Protein AF-U3TND5-F1 (afdb_monomer_lite)

pLDDT: mean 94.53, std 6.7, range [57.5, 98.06]

Radius of gyration: 11.99 Å; chains: 1; bounding box: 25×25×32 Å

Sequence (65 aa):
MLLVTHDPLEACRMADDILLLHGQPLQVTLWPVPTGTVPRALNDAGLLQAQAELFSRLNSYEKAE

Foldseek 3Di:
DDDDDPQLLCCQQADPWDWDWADVVIDIDTDDHFDDDHRDDPPDPSSVVRSVVVNVVSVVRVVVD

Structure (mmCIF, N/CA/C/O backbone):
data_AF-U3TND5-F1
#
_entry.id   AF-U3TND5-F1
#
loop_
_atom_site.group_PDB
_atom_site.id
_atom_site.type_symbol
_atom_site.label_atom_id
_atom_site.label_alt_id
_atom_site.label_comp_id
_atom_site.label_asym_id
_atom_site.label_entity_id
_atom_site.label_seq_id
_atom_site.pdbx_PDB_ins_code
_atom_site.Cartn_x
_atom_site.Cartn_y
_atom_site.Cartn_z
_atom_site.occupancy
_atom_site.B_iso_or_equiv
_atom_site.auth_seq_id
_atom_site.auth_comp_id
_atom_site.auth_asym_id
_atom_site.auth_atom_id
_atom_site.pdbx_PDB_model_num
ATOM 1 N N . MET A 1 1 ? -1.719 -14.433 -1.231 1.00 85.81 1 MET A N 1
ATOM 2 C CA . MET A 1 1 ? -0.703 -14.450 -0.150 1.00 85.81 1 MET A CA 1
ATOM 3 C C . MET A 1 1 ? -1.021 -13.294 0.785 1.00 85.81 1 MET A C 1
ATOM 5 O O . MET A 1 1 ? -1.526 -12.301 0.286 1.00 85.81 1 MET A O 1
ATOM 9 N N . LEU A 1 2 ? -0.780 -13.412 2.092 1.00 94.50 2 LEU A N 1
ATOM 10 C CA . LEU A 1 2 ? -0.971 -12.312 3.044 1.00 94.50 2 LEU A CA 1
ATOM 11 C C . LEU A 1 2 ? 0.380 -11.954 3.665 1.00 94.50 2 LEU A C 1
ATOM 13 O O . LEU A 1 2 ? 1.064 -12.839 4.175 1.00 94.50 2 LEU A O 1
ATOM 17 N N . LEU A 1 3 ? 0.739 -10.674 3.608 1.00 96.00 3 LEU A N 1
ATOM 18 C CA . LEU A 1 3 ? 1.916 -10.098 4.249 1.00 96.00 3 LEU A CA 1
ATOM 19 C C . LEU A 1 3 ? 1.435 -9.065 5.269 1.00 96.00 3 LEU A C 1
ATOM 21 O O . LEU A 1 3 ? 0.574 -8.248 4.951 1.00 96.00 3 LEU A O 1
ATOM 25 N N . VAL A 1 4 ? 1.999 -9.099 6.473 1.00 96.50 4 VAL A N 1
ATOM 26 C CA . VAL A 1 4 ? 1.804 -8.052 7.480 1.00 96.50 4 VAL A CA 1
ATOM 27 C C . VAL A 1 4 ? 3.159 -7.415 7.720 1.00 96.50 4 VAL A C 1
ATOM 29 O O . VAL A 1 4 ? 4.1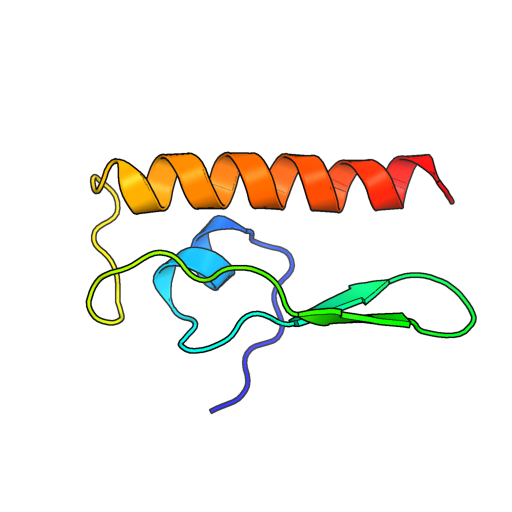04 -8.104 8.097 1.00 96.50 4 VAL A O 1
ATOM 32 N N . THR A 1 5 ? 3.253 -6.117 7.467 1.00 96.94 5 THR A N 1
ATOM 33 C CA . THR A 1 5 ? 4.495 -5.363 7.601 1.00 96.94 5 THR A CA 1
ATOM 34 C C . THR A 1 5 ? 4.207 -3.952 8.089 1.00 96.94 5 THR A C 1
ATOM 36 O O . THR A 1 5 ? 3.140 -3.398 7.821 1.00 96.94 5 THR A O 1
ATOM 39 N N . HIS A 1 6 ? 5.169 -3.390 8.814 1.00 95.62 6 HIS A N 1
ATOM 40 C CA . HIS A 1 6 ? 5.191 -1.977 9.185 1.00 95.62 6 HIS A CA 1
ATOM 41 C C . HIS A 1 6 ? 6.086 -1.160 8.244 1.00 95.62 6 HIS A C 1
ATOM 43 O O . HIS A 1 6 ? 6.121 0.063 8.356 1.00 95.62 6 HIS A O 1
ATOM 49 N N . ASP A 1 7 ? 6.802 -1.815 7.320 1.00 97.31 7 ASP A N 1
ATOM 50 C CA . ASP A 1 7 ? 7.636 -1.139 6.334 1.00 97.31 7 ASP A CA 1
ATOM 51 C C . ASP A 1 7 ? 6.770 -0.670 5.146 1.00 97.31 7 ASP A C 1
ATOM 53 O O . ASP A 1 7 ? 6.264 -1.499 4.375 1.00 97.31 7 ASP A O 1
ATOM 57 N N . PRO A 1 8 ? 6.586 0.652 4.957 1.00 97.12 8 PRO A N 1
ATOM 58 C CA . PRO A 1 8 ? 5.799 1.175 3.847 1.00 97.12 8 PRO A CA 1
ATOM 59 C C . PRO A 1 8 ? 6.413 0.845 2.481 1.00 97.12 8 PRO A C 1
ATOM 61 O O . PRO A 1 8 ? 5.667 0.680 1.515 1.00 97.12 8 PRO A O 1
ATOM 64 N N . LEU A 1 9 ? 7.741 0.712 2.371 1.00 97.38 9 LEU A N 1
ATOM 65 C CA . LEU A 1 9 ? 8.391 0.345 1.114 1.00 97.38 9 LEU A CA 1
ATOM 66 C C . LEU A 1 9 ? 8.061 -1.098 0.740 1.00 97.38 9 LEU A C 1
ATOM 68 O O . LEU A 1 9 ? 7.753 -1.376 -0.419 1.00 97.38 9 LEU A O 1
ATOM 72 N N . GLU A 1 10 ? 8.099 -2.014 1.708 1.00 97.69 10 GLU A N 1
ATOM 73 C CA . GLU A 1 10 ? 7.751 -3.415 1.478 1.00 97.69 10 GLU A CA 1
ATOM 74 C C . GLU A 1 10 ? 6.279 -3.551 1.068 1.00 97.69 10 GLU A C 1
ATOM 76 O O . GLU A 1 10 ? 5.983 -4.179 0.045 1.00 97.69 10 GLU A O 1
A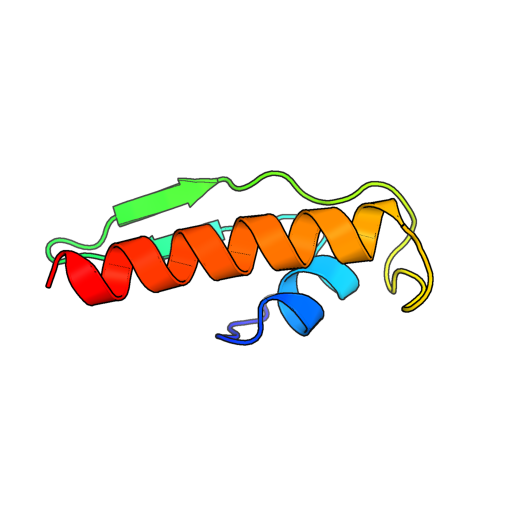TOM 81 N N . ALA A 1 11 ? 5.372 -2.883 1.792 1.00 97.75 11 ALA A N 1
ATOM 82 C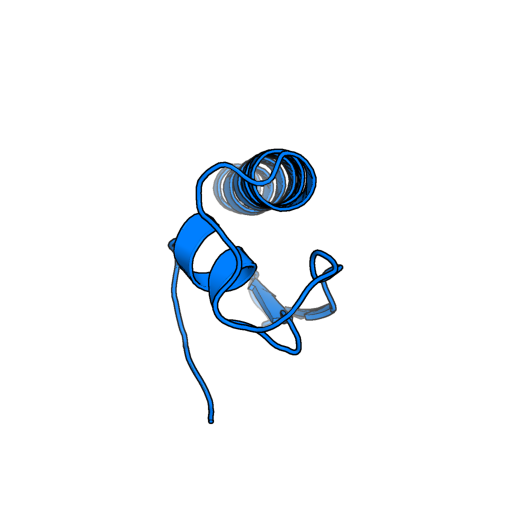 CA . ALA A 1 11 ? 3.949 -2.852 1.465 1.00 97.75 11 ALA A CA 1
ATOM 83 C C . ALA A 1 11 ? 3.715 -2.322 0.042 1.00 97.75 11 ALA A C 1
ATOM 85 O O . ALA A 1 11 ? 3.109 -3.000 -0.791 1.00 97.75 11 ALA A O 1
ATOM 86 N N . CYS A 1 12 ? 4.259 -1.147 -0.285 1.00 97.88 12 CYS A N 1
ATOM 87 C CA . CYS A 1 12 ? 4.086 -0.547 -1.602 1.00 97.88 12 CYS A CA 1
ATOM 88 C C . CYS A 1 12 ? 4.770 -1.341 -2.721 1.00 97.88 12 CYS A C 1
ATOM 90 O O . CYS A 1 12 ? 4.293 -1.315 -3.850 1.00 97.88 12 CYS A O 1
ATOM 92 N N . ARG A 1 13 ? 5.865 -2.062 -2.465 1.00 97.81 13 ARG A N 1
ATOM 93 C CA . ARG A 1 13 ? 6.575 -2.828 -3.501 1.00 97.81 13 ARG A CA 1
ATOM 94 C C . ARG A 1 13 ? 5.905 -4.164 -3.815 1.00 97.81 13 ARG A C 1
ATOM 96 O O . ARG A 1 13 ? 5.942 -4.592 -4.973 1.00 97.81 13 ARG A O 1
ATOM 103 N N . MET A 1 14 ? 5.341 -4.810 -2.796 1.00 97.81 14 MET A N 1
ATOM 104 C CA . MET A 1 14 ? 4.920 -6.210 -2.862 1.00 97.81 14 MET A CA 1
ATOM 105 C C . MET A 1 14 ? 3.410 -6.414 -2.954 1.00 97.81 14 MET A C 1
ATOM 107 O O . MET A 1 14 ? 2.984 -7.466 -3.419 1.00 97.81 14 MET A O 1
ATOM 111 N N . ALA A 1 15 ? 2.603 -5.458 -2.501 1.00 96.81 15 ALA A N 1
ATOM 112 C CA . ALA A 1 15 ? 1.166 -5.660 -2.403 1.00 96.81 15 ALA A CA 1
ATOM 113 C C . ALA A 1 15 ? 0.440 -5.490 -3.747 1.00 96.81 15 ALA A C 1
ATOM 115 O O . ALA A 1 15 ? 0.726 -4.555 -4.506 1.00 96.81 15 ALA A O 1
ATOM 116 N N . ASP A 1 16 ? -0.540 -6.360 -3.988 1.00 96.75 16 ASP A N 1
ATOM 117 C CA . ASP A 1 16 ? -1.619 -6.132 -4.956 1.00 96.75 16 ASP A CA 1
ATOM 118 C C . ASP A 1 16 ? -2.705 -5.221 -4.352 1.00 96.75 16 ASP A C 1
ATOM 120 O O . ASP A 1 16 ? -3.185 -4.319 -5.030 1.00 96.75 16 ASP A O 1
ATOM 124 N N . ASP A 1 17 ? -3.000 -5.396 -3.056 1.00 97.00 17 ASP A N 1
ATOM 125 C CA . ASP A 1 17 ? -3.929 -4.595 -2.247 1.00 97.00 17 ASP A CA 1
ATOM 126 C C . ASP A 1 17 ? -3.287 -4.230 -0.899 1.00 97.00 17 ASP A C 1
ATOM 128 O O . ASP A 1 17 ? -2.656 -5.076 -0.260 1.00 97.00 17 ASP A O 1
ATOM 132 N N . ILE A 1 18 ? -3.472 -2.990 -0.432 1.00 98.06 18 ILE A N 1
ATOM 133 C CA . ILE A 1 18 ? -2.961 -2.527 0.868 1.00 98.06 18 ILE A CA 1
ATOM 134 C C . ILE A 1 18 ? -4.135 -2.247 1.813 1.00 98.06 18 ILE A C 1
ATOM 136 O O . ILE A 1 18 ? -5.046 -1.479 1.498 1.00 98.06 18 ILE A O 1
AT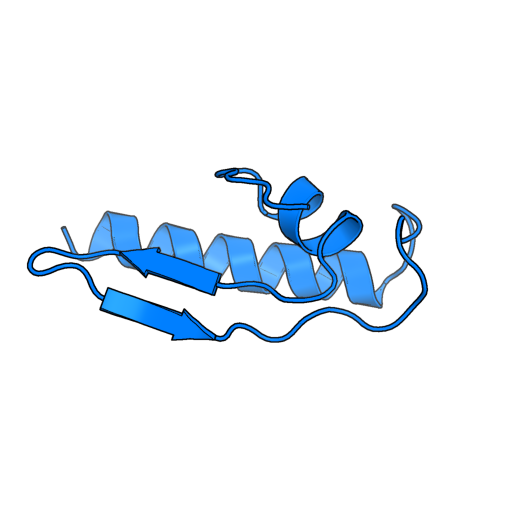OM 140 N N . LEU A 1 19 ? -4.083 -2.852 3.001 1.00 98.00 19 LEU A N 1
ATOM 141 C CA . LEU A 1 19 ? -5.012 -2.620 4.106 1.00 98.00 19 LEU A CA 1
ATOM 142 C C . LEU A 1 19 ? -4.248 -2.024 5.289 1.00 98.00 19 LEU A C 1
ATOM 144 O O . LEU A 1 19 ? -3.236 -2.581 5.713 1.00 98.00 19 LEU A O 1
ATOM 148 N N . LEU A 1 20 ? -4.746 -0.922 5.846 1.00 97.38 20 LEU A N 1
ATOM 149 C CA . LEU A 1 20 ? -4.208 -0.318 7.065 1.00 97.38 20 LEU A CA 1
ATOM 150 C C . LEU A 1 20 ? -5.037 -0.756 8.265 1.00 97.38 20 LEU A C 1
ATOM 152 O O . LEU A 1 20 ? -6.262 -0.620 8.259 1.00 97.38 20 LEU A O 1
ATOM 156 N N . LEU A 1 21 ? -4.348 -1.244 9.291 1.00 95.75 21 LEU A N 1
ATOM 157 C CA . LEU A 1 21 ? -4.913 -1.709 10.554 1.00 95.75 21 LEU A CA 1
ATOM 158 C C . LEU A 1 21 ? -4.506 -0.722 11.655 1.00 95.75 21 LEU A C 1
ATOM 160 O O . LEU A 1 21 ? -3.312 -0.558 11.893 1.00 95.75 21 LEU A O 1
ATOM 164 N N . HIS A 1 22 ? -5.460 -0.044 12.303 1.00 94.31 22 HIS A N 1
ATOM 165 C CA . HIS A 1 22 ? -5.151 0.942 13.353 1.00 94.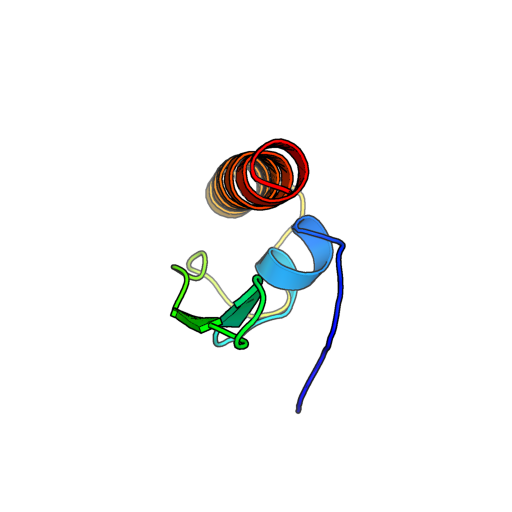31 22 HIS A CA 1
ATOM 166 C C . HIS A 1 22 ? -6.277 1.126 14.386 1.00 94.31 22 HIS A C 1
ATOM 168 O O . HIS A 1 22 ? -7.439 0.832 14.110 1.00 94.31 22 HIS A O 1
ATOM 174 N N . GLY A 1 23 ? -5.938 1.690 15.552 1.00 91.12 23 GLY A N 1
ATOM 175 C CA . GLY A 1 23 ? -6.884 2.124 16.588 1.00 91.12 23 GLY A CA 1
ATOM 176 C C . GLY A 1 23 ? -7.469 1.018 17.479 1.00 91.12 23 GLY A C 1
ATOM 177 O O . GLY A 1 23 ? -7.299 -0.177 17.237 1.00 91.12 23 GLY A O 1
ATOM 178 N N . GLN A 1 24 ? -8.183 1.448 18.527 1.00 90.50 24 GLN A N 1
ATOM 179 C CA . GLN A 1 24 ? -8.952 0.600 19.446 1.00 90.50 24 GLN A CA 1
ATOM 180 C C . GLN A 1 24 ? -10.348 1.227 19.682 1.00 90.50 24 GLN A C 1
ATOM 182 O O . GLN A 1 24 ? -10.422 2.302 20.277 1.00 90.50 24 GLN A O 1
ATOM 187 N N . PRO A 1 25 ? -11.462 0.615 19.219 1.00 92.50 25 PRO A N 1
ATOM 188 C CA . PRO A 1 25 ? -11.550 -0.673 18.520 1.00 92.50 25 PRO A CA 1
ATOM 189 C C . PRO A 1 25 ? -10.830 -0.665 17.163 1.00 92.50 25 PRO A C 1
ATOM 191 O O . PRO A 1 25 ? -10.660 0.394 16.561 1.00 92.50 25 PRO A O 1
ATOM 194 N N . LEU A 1 26 ? -10.412 -1.852 16.699 1.00 95.06 26 LEU A N 1
ATOM 195 C CA . LEU A 1 26 ? -9.656 -2.017 15.454 1.00 95.06 26 LEU A CA 1
ATOM 196 C C . LEU A 1 26 ? -10.436 -1.467 14.256 1.00 95.06 26 LEU A C 1
ATOM 198 O O . LEU A 1 26 ? -11.566 -1.881 13.991 1.00 95.06 26 LEU A O 1
ATOM 202 N N . GLN A 1 27 ? -9.788 -0.588 13.501 1.00 95.31 27 GLN A N 1
ATOM 203 C CA . GLN A 1 27 ? -10.269 -0.051 12.237 1.00 95.31 27 GLN A CA 1
ATOM 204 C C . GLN A 1 27 ? -9.429 -0.609 11.088 1.00 95.31 27 GLN A C 1
ATOM 206 O O . GLN A 1 27 ? -8.209 -0.743 11.198 1.00 95.31 27 GLN A O 1
ATOM 211 N N . VAL A 1 28 ? -10.101 -0.924 9.979 1.00 96.62 28 VAL A N 1
ATOM 212 C CA . VAL A 1 28 ? -9.481 -1.427 8.750 1.00 96.62 28 VAL A CA 1
ATOM 213 C C . VAL A 1 28 ? -9.841 -0.486 7.613 1.00 96.62 28 VAL A C 1
ATOM 215 O O . VAL A 1 28 ? -11.022 -0.235 7.370 1.00 96.62 28 VAL A O 1
ATOM 218 N N . THR A 1 29 ? -8.838 0.035 6.910 1.00 96.88 29 THR A N 1
ATOM 219 C CA . THR A 1 29 ? -9.050 0.943 5.775 1.00 96.88 29 THR A CA 1
ATOM 220 C C . THR A 1 29 ? -8.274 0.480 4.549 1.00 96.88 29 THR A C 1
ATOM 222 O O . THR A 1 29 ? -7.141 0.019 4.662 1.00 96.88 29 THR A O 1
ATOM 225 N N . LEU A 1 30 ? -8.898 0.579 3.374 1.00 97.50 30 LEU A N 1
ATOM 226 C CA . LEU A 1 30 ? -8.231 0.341 2.094 1.00 97.50 30 LEU A CA 1
ATOM 227 C C . LEU A 1 30 ? -7.307 1.513 1.771 1.00 97.50 30 LEU A C 1
ATOM 229 O O . LEU A 1 30 ? -7.684 2.672 1.957 1.00 97.50 30 LEU A O 1
ATOM 233 N N . TRP A 1 31 ? -6.122 1.203 1.256 1.00 97.88 31 TRP A N 1
ATOM 234 C CA . TRP A 1 31 ? -5.131 2.193 0.859 1.00 97.88 31 TRP A CA 1
ATOM 235 C C . TRP A 1 31 ? -4.776 2.066 -0.628 1.00 97.88 31 TRP A C 1
ATOM 237 O O . TRP A 1 31 ? -4.704 0.945 -1.138 1.00 97.88 31 TRP A O 1
ATOM 247 N N . PRO A 1 32 ? -4.538 3.187 -1.337 1.00 97.19 32 PRO A N 1
ATOM 248 C CA . PRO A 1 32 ? -4.135 3.151 -2.736 1.00 97.19 32 PRO A CA 1
ATOM 249 C C . PRO A 1 32 ? -2.837 2.375 -2.950 1.00 97.19 32 PRO A C 1
ATOM 251 O O . PRO A 1 32 ? -1.838 2.581 -2.259 1.00 97.19 32 PRO A O 1
ATOM 254 N N . VAL A 1 33 ? -2.844 1.511 -3.960 1.00 96.75 33 VAL A N 1
ATOM 255 C CA . VAL A 1 33 ? -1.672 0.730 -4.348 1.00 96.75 33 VAL A CA 1
ATOM 256 C C . VAL A 1 33 ? -0.986 1.397 -5.541 1.00 96.75 33 VAL A C 1
ATOM 258 O O . VAL A 1 33 ? -1.670 1.771 -6.498 1.00 96.75 33 VAL A O 1
ATOM 261 N N . PRO A 1 34 ? 0.353 1.552 -5.527 1.00 96.31 34 PRO A N 1
ATOM 262 C CA . PRO A 1 34 ? 1.058 2.086 -6.681 1.00 96.31 34 PRO A CA 1
ATOM 263 C C . PRO A 1 34 ? 0.862 1.202 -7.919 1.00 96.31 34 PRO A C 1
ATOM 265 O O . PRO A 1 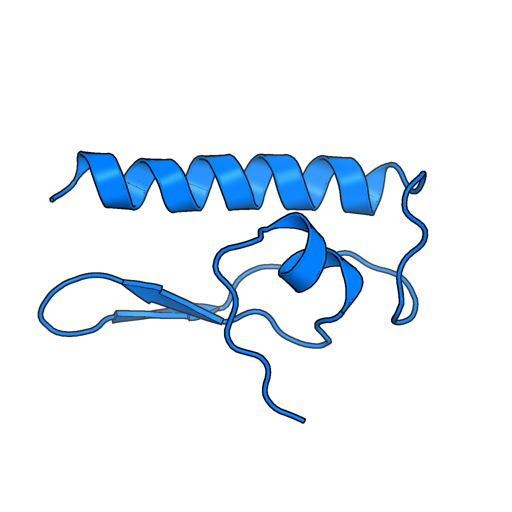34 ? 0.754 -0.025 -7.847 1.00 96.31 34 PRO A O 1
ATOM 268 N N . THR A 1 35 ? 0.836 1.832 -9.087 1.00 94.25 35 THR A N 1
ATOM 269 C CA . THR A 1 35 ? 0.728 1.122 -10.364 1.00 94.25 35 THR A CA 1
ATOM 270 C C . THR A 1 35 ? 1.986 0.303 -10.660 1.00 94.25 35 THR A C 1
ATOM 272 O O . THR A 1 35 ? 3.043 0.525 -10.071 1.00 94.25 35 THR A O 1
ATOM 275 N N . GLY A 1 36 ? 1.889 -0.620 -11.614 1.00 92.88 36 GLY A N 1
ATOM 276 C CA . GLY A 1 36 ? 3.004 -1.465 -12.040 1.00 92.88 36 GLY A CA 1
ATOM 277 C C . GLY A 1 36 ? 2.898 -2.894 -11.515 1.00 92.88 36 GLY A C 1
ATOM 278 O O . GLY A 1 36 ? 2.015 -3.230 -10.731 1.00 92.88 36 GLY A O 1
ATOM 279 N N . THR A 1 37 ? 3.788 -3.753 -11.999 1.00 93.94 37 THR A N 1
ATOM 280 C CA . THR A 1 37 ? 3.802 -5.178 -11.658 1.00 93.94 37 THR A CA 1
ATOM 281 C C . THR A 1 37 ? 4.569 -5.422 -10.368 1.00 93.94 37 THR A C 1
ATOM 283 O O . THR A 1 37 ? 5.658 -4.879 -10.184 1.00 93.94 37 THR A O 1
ATOM 286 N N . VAL A 1 38 ? 4.045 -6.293 -9.510 1.00 95.75 38 VAL A N 1
ATOM 287 C CA . VAL A 1 38 ? 4.768 -6.798 -8.340 1.00 95.75 38 VAL A CA 1
ATOM 288 C C . VAL A 1 38 ? 5.898 -7.745 -8.796 1.00 95.75 38 VAL A C 1
ATOM 290 O O . VAL A 1 38 ? 5.640 -8.630 -9.612 1.00 95.75 38 VAL A O 1
ATOM 293 N N . PRO A 1 39 ? 7.135 -7.625 -8.273 1.00 96.50 39 PRO A N 1
ATOM 294 C CA . PRO A 1 39 ? 7.627 -6.569 -7.391 1.00 96.50 39 PRO A CA 1
ATOM 295 C C . PRO A 1 39 ? 7.947 -5.278 -8.158 1.00 96.50 39 PRO A C 1
ATOM 297 O O . PRO A 1 39 ? 8.653 -5.302 -9.167 1.00 96.50 39 PRO A O 1
ATOM 300 N N . ARG A 1 40 ? 7.495 -4.137 -7.628 1.00 97.25 40 ARG A N 1
ATOM 301 C CA . ARG A 1 40 ? 7.747 -2.823 -8.244 1.00 97.25 40 ARG A CA 1
ATOM 302 C C . ARG A 1 40 ? 9.229 -2.433 -8.147 1.00 97.25 40 ARG A C 1
ATOM 304 O O . ARG A 1 40 ? 9.926 -2.807 -7.199 1.00 97.25 40 ARG A O 1
ATOM 311 N N . ALA A 1 41 ? 9.726 -1.684 -9.130 1.00 96.88 41 ALA A N 1
ATOM 312 C CA . ALA A 1 41 ? 11.126 -1.261 -9.176 1.00 96.88 41 ALA A CA 1
ATOM 313 C C . ALA A 1 41 ? 11.424 -0.184 -8.117 1.00 96.88 41 ALA A C 1
ATOM 315 O O . ALA A 1 41 ? 10.677 0.778 -7.991 1.00 96.88 41 ALA A O 1
ATOM 316 N N . LEU A 1 42 ? 12.536 -0.311 -7.380 1.00 95.25 42 LEU A N 1
ATOM 317 C CA . LEU A 1 42 ? 12.890 0.610 -6.278 1.00 95.25 42 LEU A CA 1
ATOM 318 C C . LEU A 1 42 ? 13.097 2.061 -6.715 1.00 95.25 42 LEU A C 1
ATOM 320 O O . LEU A 1 42 ? 12.949 2.971 -5.911 1.00 95.25 42 LEU A O 1
ATOM 324 N N . ASN A 1 43 ? 13.494 2.264 -7.966 1.00 94.94 43 ASN A N 1
ATOM 325 C CA . ASN A 1 43 ? 13.734 3.575 -8.554 1.00 94.94 43 ASN A CA 1
ATOM 326 C C . ASN A 1 43 ? 12.513 4.121 -9.310 1.00 94.94 43 ASN A C 1
ATOM 328 O O . ASN A 1 43 ? 12.629 5.160 -9.958 1.00 94.94 43 ASN A O 1
ATOM 332 N N . ASP A 1 44 ? 11.368 3.434 -9.259 1.00 96.75 44 ASP A N 1
ATOM 333 C CA . ASP A 1 44 ? 10.130 3.946 -9.832 1.00 96.75 44 ASP A CA 1
ATOM 334 C C . ASP A 1 44 ? 9.633 5.151 -9.024 1.00 96.75 44 ASP A C 1
ATOM 336 O O . ASP A 1 44 ? 9.467 5.087 -7.803 1.00 96.75 44 ASP A O 1
ATOM 340 N N . ALA A 1 45 ? 9.388 6.267 -9.709 1.00 96.56 45 ALA A N 1
ATOM 341 C CA . ALA A 1 45 ? 8.963 7.501 -9.059 1.00 96.56 45 ALA A CA 1
ATOM 342 C C . ALA A 1 45 ? 7.582 7.364 -8.392 1.00 96.56 45 ALA A C 1
ATOM 344 O O . ALA A 1 45 ? 7.356 7.950 -7.334 1.00 96.56 45 ALA A O 1
ATOM 345 N N . GLY A 1 46 ? 6.677 6.571 -8.977 1.00 96.75 46 GLY A N 1
ATOM 346 C CA . GLY A 1 46 ? 5.353 6.308 -8.416 1.00 96.75 46 GLY A CA 1
ATOM 347 C C . GLY A 1 46 ? 5.430 5.493 -7.127 1.00 96.75 46 GLY A C 1
ATOM 348 O O . GLY A 1 46 ? 4.762 5.829 -6.151 1.00 96.75 46 GLY A O 1
ATOM 349 N N . LEU A 1 47 ? 6.299 4.478 -7.084 1.00 97.75 47 LEU A N 1
ATOM 350 C CA . LEU A 1 47 ? 6.590 3.727 -5.862 1.00 97.75 47 LEU A CA 1
ATOM 351 C C . LEU A 1 47 ? 7.153 4.641 -4.768 1.00 97.75 47 LEU A C 1
ATOM 353 O O . LEU A 1 47 ? 6.656 4.617 -3.643 1.00 97.75 47 LEU A O 1
ATOM 357 N N . LEU A 1 48 ? 8.173 5.442 -5.098 1.00 97.44 48 LEU A N 1
ATOM 358 C CA . LEU A 1 48 ? 8.835 6.340 -4.147 1.00 97.44 48 LEU A CA 1
ATOM 359 C C . LEU A 1 48 ? 7.879 7.387 -3.565 1.00 97.44 48 LEU A C 1
ATOM 361 O O . LEU A 1 48 ? 7.974 7.700 -2.379 1.00 97.44 48 LEU A O 1
ATOM 365 N N . GLN A 1 49 ? 6.947 7.894 -4.371 1.00 97.94 49 GLN A N 1
ATOM 366 C CA . GLN A 1 49 ? 5.901 8.799 -3.906 1.00 97.94 49 GLN A CA 1
ATOM 367 C C . GLN A 1 49 ? 4.900 8.072 -2.994 1.00 97.94 49 GLN A C 1
ATOM 369 O O . GLN A 1 49 ? 4.634 8.526 -1.881 1.00 97.94 49 GLN A O 1
ATOM 374 N N . ALA A 1 50 ? 4.399 6.908 -3.419 1.00 97.88 50 ALA A N 1
ATOM 375 C CA . ALA A 1 50 ? 3.409 6.141 -2.666 1.00 97.88 50 ALA A CA 1
ATOM 376 C C . ALA A 1 50 ? 3.922 5.707 -1.280 1.00 97.88 50 ALA A C 1
ATOM 378 O O . ALA A 1 50 ? 3.189 5.817 -0.296 1.00 97.88 50 ALA A O 1
ATOM 379 N N . GLN A 1 51 ? 5.186 5.272 -1.168 1.00 97.62 51 GLN A N 1
ATOM 380 C CA . GLN A 1 51 ? 5.755 4.910 0.137 1.00 97.62 51 GLN A CA 1
ATOM 381 C C . GLN A 1 51 ? 5.891 6.122 1.073 1.00 97.62 51 GLN A C 1
ATOM 383 O O . GLN A 1 51 ? 5.701 5.979 2.278 1.00 97.62 51 GLN A O 1
ATOM 388 N N . ALA A 1 52 ? 6.178 7.320 0.549 1.00 98.00 52 ALA A N 1
ATOM 389 C CA . ALA A 1 52 ? 6.307 8.529 1.360 1.00 98.00 52 ALA A CA 1
ATOM 390 C C . ALA A 1 52 ? 4.943 8.978 1.915 1.00 98.00 52 ALA A C 1
ATOM 392 O O . ALA A 1 52 ? 4.838 9.396 3.074 1.00 98.00 52 ALA A O 1
ATOM 393 N N . GLU A 1 53 ? 3.887 8.844 1.111 1.00 98.00 53 GLU A N 1
ATOM 394 C CA . GLU A 1 53 ? 2.504 9.102 1.524 1.00 98.00 53 GLU A CA 1
ATOM 395 C C . GLU A 1 53 ? 2.036 8.094 2.574 1.00 98.00 53 GLU A C 1
ATOM 397 O O . GLU A 1 53 ? 1.508 8.489 3.618 1.00 98.00 53 GLU A O 1
ATOM 402 N N . LEU A 1 54 ? 2.288 6.803 2.339 1.00 97.81 54 LEU A N 1
ATOM 403 C CA . LEU A 1 54 ? 1.959 5.747 3.289 1.00 97.81 54 LEU A CA 1
ATOM 404 C C . LEU A 1 54 ? 2.711 5.935 4.612 1.00 97.81 54 LEU A C 1
ATOM 406 O O . LEU A 1 54 ? 2.096 5.890 5.673 1.00 97.81 54 LEU A O 1
ATOM 410 N N . PHE A 1 55 ? 4.011 6.229 4.569 1.00 97.25 55 PHE A N 1
ATOM 411 C CA . PHE A 1 55 ? 4.801 6.522 5.767 1.00 97.25 55 PHE A CA 1
ATOM 412 C C . PHE A 1 55 ? 4.223 7.699 6.563 1.00 97.25 55 PHE A C 1
ATOM 414 O O . PHE A 1 55 ? 4.041 7.617 7.777 1.00 97.25 55 PHE A O 1
ATOM 421 N N . SER A 1 56 ? 3.864 8.785 5.873 1.00 97.00 56 SER A N 1
ATOM 422 C CA . SER A 1 56 ? 3.233 9.953 6.498 1.00 97.00 56 SER A CA 1
ATOM 423 C C . SER A 1 56 ? 1.896 9.597 7.154 1.00 97.00 56 SER A C 1
ATOM 425 O O . SER A 1 56 ? 1.588 10.091 8.241 1.00 97.00 56 SER A O 1
ATOM 427 N N . ARG A 1 57 ? 1.116 8.708 6.527 1.00 96.19 57 ARG A N 1
ATOM 428 C CA . ARG A 1 57 ? -0.143 8.206 7.081 1.00 96.19 57 ARG A CA 1
ATOM 429 C C . ARG A 1 57 ? 0.082 7.361 8.331 1.00 96.19 57 ARG A C 1
ATOM 431 O O . ARG A 1 57 ? -0.594 7.602 9.327 1.00 96.19 57 ARG A O 1
ATOM 438 N N . LEU A 1 58 ? 1.026 6.424 8.308 1.00 95.00 58 LEU A N 1
ATOM 439 C CA . LEU A 1 58 ? 1.342 5.579 9.464 1.00 95.00 58 LEU A CA 1
ATOM 440 C C . LEU A 1 58 ? 1.780 6.425 10.671 1.00 95.00 58 LEU A C 1
ATOM 442 O O . LEU A 1 58 ? 1.209 6.287 11.749 1.00 95.00 58 LEU A O 1
ATOM 446 N N . ASN A 1 59 ? 2.659 7.408 10.458 1.00 94.31 59 ASN A N 1
ATOM 447 C CA . ASN A 1 59 ? 3.084 8.342 11.509 1.00 94.31 59 ASN A CA 1
ATOM 448 C C . ASN A 1 59 ? 1.939 9.198 12.077 1.00 94.31 59 ASN A C 1
ATOM 450 O O . ASN A 1 59 ? 2.039 9.713 13.190 1.00 94.31 59 ASN A O 1
ATOM 454 N N . SER A 1 60 ? 0.865 9.420 11.313 1.00 93.69 60 SER A N 1
ATOM 455 C CA . SER A 1 60 ? -0.305 10.149 11.818 1.00 93.69 60 SER A CA 1
ATOM 456 C C . SER A 1 60 ? -1.111 9.333 12.830 1.00 93.69 60 SER A C 1
ATOM 458 O O . SER A 1 60 ? -1.736 9.927 13.703 1.00 93.69 60 SER A O 1
ATOM 460 N N . TYR A 1 61 ? -1.059 7.998 12.749 1.00 90.75 61 TYR A N 1
ATOM 461 C CA . TYR A 1 61 ? -1.693 7.117 13.728 1.00 90.75 61 TYR A CA 1
ATOM 462 C C . TYR A 1 61 ? -0.908 7.070 15.035 1.00 90.75 61 TYR A C 1
ATOM 464 O O . TYR A 1 61 ? -1.517 7.212 16.087 1.00 90.75 61 TYR A O 1
ATOM 472 N N . GLU A 1 62 ? 0.425 7.006 14.971 1.00 81.94 62 GLU A N 1
ATOM 473 C CA . GLU A 1 62 ? 1.275 7.024 16.174 1.00 81.94 62 GLU A CA 1
ATOM 474 C C . GLU A 1 62 ? 1.120 8.309 16.999 1.00 81.94 62 GLU A C 1
ATOM 476 O O . GLU A 1 62 ? 1.307 8.302 18.208 1.00 81.94 62 GLU A O 1
ATOM 481 N N . LYS A 1 63 ? 0.787 9.435 16.354 1.00 77.88 63 LYS A N 1
ATOM 482 C CA . LYS A 1 63 ? 0.551 10.717 17.039 1.00 77.88 63 LYS A CA 1
ATOM 483 C C . LYS A 1 63 ? -0.858 10.864 17.617 1.00 77.88 63 LYS A C 1
ATOM 485 O O . LYS A 1 63 ? -1.105 11.838 18.325 1.00 77.88 63 LYS A O 1
ATOM 490 N N . ALA A 1 64 ? -1.789 10.002 17.214 1.00 68.75 64 ALA A N 1
ATOM 491 C CA . ALA A 1 64 ? -3.186 10.053 17.635 1.00 68.75 64 ALA A CA 1
ATOM 492 C C . ALA A 1 64 ? -3.483 9.133 18.834 1.00 68.75 64 ALA A C 1
ATOM 494 O O . ALA A 1 64 ? -4.561 9.256 19.419 1.00 68.75 64 ALA A O 1
ATOM 495 N N . GLU A 1 65 ? -2.552 8.237 19.172 1.00 57.50 65 GLU A N 1
ATOM 496 C CA . GLU A 1 65 ? -2.510 7.451 20.416 1.00 57.50 65 GLU A CA 1
ATOM 497 C C . GLU A 1 65 ? -1.826 8.230 21.551 1.00 57.50 65 GLU A C 1
ATOM 499 O O . GLU A 1 65 ? -2.271 8.063 22.711 1.00 57.50 65 GLU A O 1
#

Secondary structure (DSSP, 8-state):
-----S-HHHHHHH-SSEEEEETTTTEEEEEPPPSSPSSPPTT-HHHHHHHHHHHHHHHHHHTT-